Protein AF-A0A7S4AJE9-F1 (afdb_monomer)

Structure (mmCIF, N/CA/C/O backbone):
data_AF-A0A7S4AJE9-F1
#
_entry.id   AF-A0A7S4AJE9-F1
#
loop_
_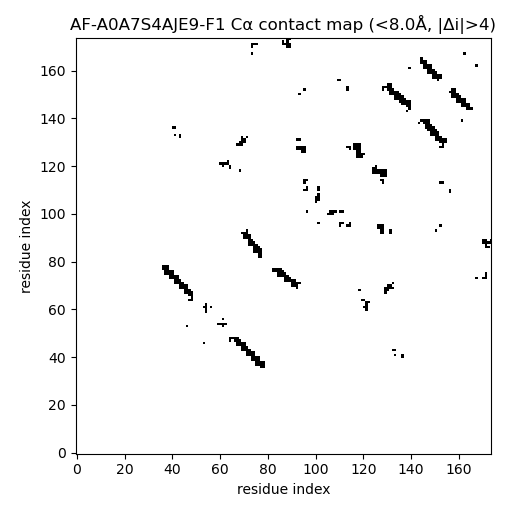atom_site.group_PDB
_atom_site.id
_atom_site.type_symbol
_atom_site.label_atom_id
_atom_site.label_alt_id
_atom_site.label_comp_id
_atom_site.label_asym_id
_atom_site.label_entity_id
_atom_site.label_seq_id
_atom_site.pdbx_PDB_ins_code
_atom_site.Cartn_x
_atom_site.Cartn_y
_atom_site.Cartn_z
_atom_site.occupancy
_atom_site.B_iso_or_equiv
_atom_site.auth_seq_id
_atom_site.auth_comp_id
_atom_site.auth_asym_id
_atom_site.auth_atom_id
_atom_site.pdbx_PDB_model_num
ATOM 1 N N . SER A 1 1 ? -21.274 57.764 17.531 1.00 41.97 1 SER A N 1
ATOM 2 C CA . SER A 1 1 ? -22.657 58.243 17.683 1.00 41.97 1 SER A CA 1
ATOM 3 C C . SER A 1 1 ? -23.575 57.072 17.919 1.00 41.97 1 SER A C 1
ATOM 5 O O . SER A 1 1 ? -23.557 56.132 17.139 1.00 41.97 1 SER A O 1
ATO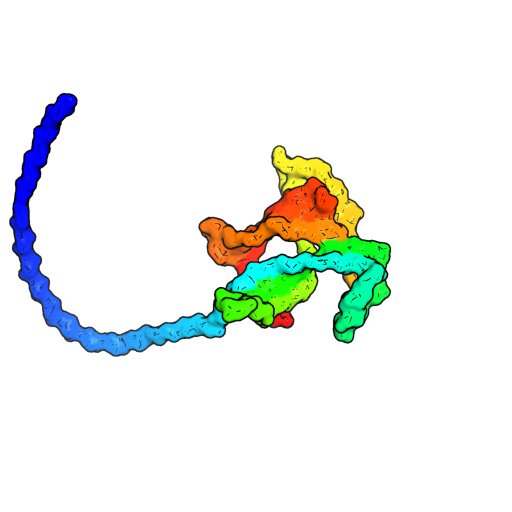M 7 N N . SER A 1 2 ? -24.277 57.129 19.044 1.00 34.41 2 SER A N 1
ATOM 8 C CA . SER A 1 2 ? -25.163 56.108 19.603 1.00 34.41 2 SER A CA 1
ATOM 9 C C . SER A 1 2 ? -26.598 56.179 19.061 1.00 34.41 2 SER A C 1
ATOM 11 O O . SER A 1 2 ? -26.962 57.182 18.445 1.00 34.41 2 SER A O 1
ATOM 13 N N . LYS A 1 3 ? -27.385 55.175 19.499 1.00 39.16 3 LYS A N 1
ATOM 14 C CA . LYS A 1 3 ? -28.859 54.983 19.544 1.00 39.16 3 LYS A CA 1
ATOM 15 C C . LYS A 1 3 ? -29.347 53.975 18.488 1.00 39.16 3 LYS A C 1
ATOM 17 O O . LYS A 1 3 ? -29.187 54.239 17.308 1.00 39.16 3 LYS A O 1
ATOM 22 N N . GLY A 1 4 ? -29.887 52.793 18.801 1.00 30.95 4 GLY A N 1
ATOM 23 C CA . GLY A 1 4 ? -30.499 52.277 20.034 1.00 30.95 4 GLY A CA 1
ATOM 24 C C . GLY A 1 4 ? -32.021 52.450 19.994 1.00 30.95 4 GLY A C 1
ATOM 25 O O . GLY A 1 4 ? -32.470 53.594 20.004 1.00 30.95 4 GLY A O 1
ATOM 26 N N . ASN A 1 5 ? -32.771 51.342 19.922 1.00 34.59 5 ASN A N 1
ATOM 27 C CA . ASN A 1 5 ? -33.951 51.094 20.759 1.00 34.59 5 ASN A CA 1
ATOM 28 C C . ASN A 1 5 ? -34.496 49.668 20.577 1.00 34.59 5 ASN A C 1
ATOM 30 O O . ASN A 1 5 ? -34.894 49.275 19.481 1.00 34.59 5 ASN A O 1
ATOM 34 N N . ASP A 1 6 ? -34.521 48.966 21.705 1.00 37.59 6 ASP A N 1
ATOM 35 C CA . ASP A 1 6 ? -35.286 47.764 22.010 1.00 37.59 6 ASP A CA 1
ATOM 36 C C . ASP A 1 6 ? -36.790 48.071 22.116 1.00 37.59 6 ASP A C 1
ATOM 38 O O . ASP A 1 6 ? -37.185 49.223 22.322 1.00 37.59 6 ASP A O 1
ATOM 42 N N . ASN A 1 7 ? -37.619 47.028 22.032 1.00 38.56 7 ASN A N 1
ATOM 43 C CA . ASN A 1 7 ? -38.776 46.878 22.915 1.00 38.56 7 ASN A CA 1
ATOM 44 C C . ASN A 1 7 ? -39.214 45.409 22.995 1.00 38.56 7 ASN A C 1
ATOM 46 O O . ASN A 1 7 ? -39.471 44.761 21.980 1.00 38.56 7 ASN A O 1
ATOM 50 N N . ASP A 1 8 ? -39.281 44.954 24.242 1.00 35.88 8 ASP A N 1
ATOM 51 C CA . ASP A 1 8 ? -39.669 43.642 24.750 1.00 35.88 8 ASP A CA 1
ATOM 52 C C . ASP A 1 8 ? -41.196 43.392 24.775 1.00 35.88 8 ASP A C 1
ATOM 54 O O . ASP A 1 8 ? -41.999 44.297 24.533 1.00 35.88 8 ASP A O 1
ATOM 58 N N . ASN A 1 9 ? -41.527 42.171 25.232 1.00 36.59 9 ASN A N 1
ATOM 59 C CA . ASN A 1 9 ? -42.760 41.693 25.888 1.00 36.59 9 ASN A CA 1
ATOM 60 C C . ASN A 1 9 ? -43.891 41.158 24.979 1.00 36.59 9 ASN A C 1
ATOM 62 O O . ASN A 1 9 ? -44.196 41.725 23.942 1.00 36.59 9 ASN A O 1
ATOM 66 N N . ASP A 1 10 ? -44.607 40.072 25.296 1.00 38.22 10 ASP A N 1
ATOM 67 C CA . ASP A 1 10 ? -44.727 39.300 26.536 1.00 38.22 10 ASP A CA 1
ATOM 68 C C . ASP A 1 10 ? -45.353 37.912 26.260 1.00 38.22 10 ASP A C 1
ATOM 70 O O . ASP A 1 10 ? -46.042 37.692 25.264 1.00 38.22 10 ASP A O 1
ATOM 74 N N . ASN A 1 11 ? -45.102 37.015 27.211 1.00 35.94 11 ASN A N 1
ATOM 75 C CA . ASN A 1 11 ? -45.721 35.725 27.529 1.00 35.94 11 ASN A CA 1
ATOM 76 C C . ASN A 1 11 ? -47.122 35.391 26.968 1.00 35.94 11 ASN A C 1
ATOM 78 O O . ASN A 1 11 ? -48.065 36.162 27.119 1.00 35.94 11 ASN A O 1
ATOM 82 N N . ASN A 1 12 ? -47.312 34.119 26.585 1.00 37.69 12 ASN A N 1
ATOM 83 C CA . ASN A 1 12 ? -48.466 33.355 27.069 1.00 37.69 12 ASN A CA 1
ATOM 84 C C . ASN A 1 12 ? -48.157 31.856 27.200 1.00 37.69 12 ASN A C 1
ATOM 86 O O . ASN A 1 12 ? -47.720 31.195 26.260 1.00 37.69 12 ASN A O 1
ATOM 90 N N . ASN A 1 13 ? -48.391 31.359 28.415 1.00 37.50 13 ASN A N 1
ATOM 91 C CA . ASN A 1 13 ? -48.517 29.948 28.747 1.00 37.50 13 ASN A CA 1
ATOM 92 C C . ASN A 1 13 ? -49.769 29.382 28.072 1.00 37.50 13 ASN A C 1
ATOM 94 O O . ASN A 1 13 ? -50.825 29.982 28.223 1.00 37.50 13 ASN A O 1
ATOM 98 N N . ASP A 1 14 ? -49.679 28.180 27.509 1.00 41.34 14 ASP A N 1
ATOM 99 C CA . ASP A 1 14 ? -50.762 27.210 27.654 1.00 41.34 14 ASP A CA 1
ATOM 100 C C . ASP A 1 14 ? -50.178 25.816 27.883 1.00 41.34 14 ASP A C 1
ATOM 102 O O . ASP A 1 14 ? -49.362 25.294 27.122 1.00 41.34 14 ASP A O 1
ATOM 106 N N . LYS A 1 15 ? -50.560 25.272 29.037 1.00 38.03 15 LYS A N 1
ATOM 107 C CA . LYS A 1 15 ? -50.348 23.894 29.449 1.00 38.03 15 LYS A CA 1
ATOM 108 C C . LYS A 1 15 ? -51.532 23.105 28.920 1.00 38.03 15 LYS A C 1
ATOM 110 O O . LYS A 1 15 ? -52.629 23.330 29.411 1.00 38.03 15 LYS A O 1
ATOM 115 N N . ASP A 1 16 ? -51.282 22.116 28.076 1.00 40.47 16 ASP A N 1
ATOM 116 C CA . ASP A 1 16 ? -52.173 20.967 27.975 1.00 40.47 16 ASP A CA 1
ATOM 117 C C . ASP A 1 16 ? -51.392 19.703 28.325 1.00 40.47 16 ASP A C 1
ATOM 119 O O . ASP A 1 16 ? -50.463 19.271 27.642 1.00 40.47 16 ASP A O 1
ATOM 123 N N . ASN A 1 17 ? -51.762 19.167 29.488 1.00 40.06 17 ASN A N 1
ATOM 124 C CA . ASN A 1 17 ? -51.477 17.810 29.912 1.00 40.06 17 ASN A CA 1
ATOM 125 C C . ASN A 1 17 ? -52.153 16.854 28.930 1.00 40.06 17 ASN A C 1
ATOM 127 O O . ASN A 1 17 ? -53.379 16.872 28.841 1.00 40.06 17 ASN A O 1
ATOM 131 N N . ASP A 1 18 ? -51.396 15.936 28.333 1.00 39.72 18 ASP A N 1
ATOM 132 C CA . ASP A 1 18 ? -51.984 14.663 27.933 1.00 39.72 18 ASP A CA 1
ATOM 133 C C . ASP A 1 18 ? -51.192 13.493 28.513 1.00 39.72 18 ASP A C 1
ATOM 135 O O . ASP A 1 18 ? -49.971 13.369 28.389 1.00 39.72 18 ASP A O 1
ATOM 139 N N . ASN A 1 19 ? -51.932 12.682 29.253 1.00 40.28 19 ASN A N 1
ATOM 140 C CA . ASN A 1 19 ? -51.467 11.661 30.167 1.00 40.28 19 ASN A CA 1
ATOM 141 C C . ASN A 1 19 ? -51.713 10.312 29.481 1.00 40.28 19 ASN A C 1
ATOM 143 O O . ASN A 1 19 ? -52.723 9.652 29.713 1.00 40.28 19 ASN A O 1
ATOM 147 N N . GLY A 1 20 ? -50.804 9.926 28.585 1.00 34.81 20 GLY A N 1
ATOM 148 C CA . GLY A 1 20 ? -50.889 8.703 27.786 1.00 34.81 20 GLY A CA 1
ATOM 149 C C . GLY A 1 20 ? -49.914 7.626 28.253 1.00 34.81 20 GLY A C 1
ATOM 150 O O . GLY A 1 20 ? -48.881 7.398 27.632 1.00 34.81 20 GLY A O 1
ATOM 151 N N . ASN A 1 21 ? -50.248 6.942 29.345 1.00 37.47 21 ASN A N 1
ATOM 152 C CA . ASN A 1 21 ? -49.586 5.716 29.786 1.00 37.47 21 ASN A CA 1
ATOM 153 C C . ASN A 1 21 ? -49.841 4.591 28.767 1.00 37.47 21 ASN A C 1
ATOM 155 O O . ASN A 1 21 ? -50.939 4.037 28.759 1.00 37.47 21 ASN A O 1
ATOM 159 N N . HIS A 1 22 ? -48.857 4.232 27.934 1.00 41.06 22 HIS A N 1
ATOM 160 C CA . HIS A 1 22 ? -48.837 2.955 27.210 1.00 41.06 22 HIS A CA 1
ATOM 161 C C . HIS A 1 22 ? -47.489 2.248 27.375 1.00 41.06 22 HIS A C 1
ATOM 163 O O . HIS A 1 22 ? -46.439 2.666 26.893 1.00 41.06 22 HIS A O 1
ATOM 169 N N . ASN A 1 23 ? -47.585 1.138 28.096 1.00 44.41 23 ASN A N 1
ATOM 170 C CA . ASN A 1 23 ? -46.566 0.158 28.400 1.00 44.41 23 ASN A CA 1
ATOM 171 C C . ASN A 1 23 ? -46.159 -0.568 27.102 1.00 44.41 23 ASN A C 1
ATOM 173 O O . ASN A 1 23 ? -46.892 -1.421 26.604 1.00 44.41 23 ASN A O 1
ATOM 177 N N . GLY A 1 24 ? -45.012 -0.199 26.534 1.00 35.47 24 GLY A N 1
ATOM 178 C CA . GLY A 1 24 ? -44.464 -0.779 25.310 1.00 35.47 24 GLY A CA 1
ATOM 179 C C . GLY A 1 24 ? -43.074 -1.339 25.565 1.00 35.47 24 GLY A C 1
ATOM 180 O O . GLY A 1 24 ? -42.074 -0.673 25.321 1.00 35.47 24 GLY A O 1
ATOM 181 N N . ASN A 1 25 ? -43.031 -2.570 26.068 1.00 44.62 25 ASN A N 1
ATOM 182 C CA . ASN A 1 25 ? -41.840 -3.403 26.198 1.00 44.62 25 ASN A CA 1
ATOM 183 C C . ASN A 1 25 ? -41.267 -3.709 24.799 1.00 44.62 25 ASN A C 1
ATOM 185 O O . ASN A 1 25 ? -41.543 -4.749 24.206 1.00 44.62 25 ASN A O 1
ATOM 189 N N . GLY A 1 26 ? -40.532 -2.754 24.234 1.00 35.44 26 GLY A N 1
ATOM 190 C CA . GLY A 1 26 ? -39.839 -2.861 22.958 1.00 35.44 26 GLY A CA 1
ATOM 191 C C . GLY A 1 26 ? -38.359 -3.073 23.211 1.00 35.44 26 GLY A C 1
ATOM 192 O O . GLY A 1 26 ? -37.602 -2.116 23.325 1.00 35.44 26 GLY A O 1
ATOM 193 N N . ASN A 1 27 ? -37.976 -4.339 23.329 1.00 44.19 27 ASN A N 1
ATOM 194 C CA . ASN A 1 27 ? -36.613 -4.839 23.438 1.00 44.19 27 ASN A CA 1
ATOM 195 C C . ASN A 1 27 ? -35.761 -4.335 22.253 1.00 44.19 27 ASN A C 1
ATOM 197 O O . ASN A 1 27 ? -35.615 -5.010 21.234 1.00 44.19 27 ASN A O 1
ATOM 201 N N . GLY A 1 28 ? -35.231 -3.117 22.375 1.00 39.62 28 GLY A N 1
ATOM 202 C CA . GLY A 1 28 ? -34.236 -2.538 21.485 1.00 39.62 28 GLY A CA 1
ATOM 203 C C . GLY A 1 28 ? -32.911 -3.233 21.731 1.00 39.62 28 GLY A C 1
ATOM 204 O O . GLY A 1 28 ? -32.019 -2.684 22.373 1.00 39.62 28 GLY A O 1
ATOM 2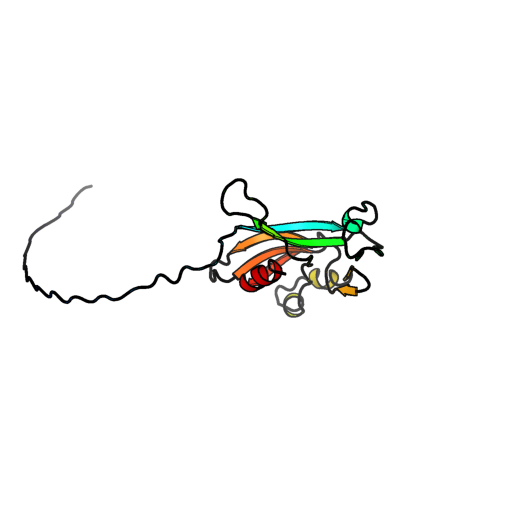05 N N . GLY A 1 29 ? -32.814 -4.482 21.274 1.00 37.62 29 GLY A N 1
ATOM 206 C CA . GLY A 1 29 ? -31.577 -5.234 21.262 1.00 37.62 29 GLY A CA 1
ATOM 207 C C . GLY A 1 29 ? -30.531 -4.415 20.526 1.00 37.62 29 GLY A C 1
ATOM 208 O O . GLY A 1 29 ? -30.527 -4.360 19.297 1.00 37.62 29 GLY A O 1
ATOM 209 N N . ASN A 1 30 ? -29.644 -3.779 21.290 1.00 45.59 30 ASN A N 1
ATOM 210 C CA . ASN A 1 30 ? -28.367 -3.301 20.804 1.00 45.59 30 ASN A CA 1
ATOM 211 C C . ASN A 1 30 ? -27.707 -4.507 20.133 1.00 45.59 30 ASN A C 1
ATOM 213 O O . ASN A 1 30 ? -27.160 -5.381 20.811 1.00 45.59 30 ASN A O 1
ATOM 217 N N . LYS A 1 31 ? -27.789 -4.590 18.800 1.00 46.84 31 LYS A N 1
ATOM 218 C CA . LYS A 1 31 ? -26.891 -5.432 18.017 1.00 46.84 31 LYS A CA 1
ATOM 219 C C . LYS A 1 31 ? -25.500 -4.924 18.360 1.00 46.84 31 LYS A C 1
ATOM 221 O O . LYS A 1 31 ? -25.054 -3.920 17.811 1.00 46.84 31 LYS A O 1
ATOM 226 N N . ARG A 1 32 ? -24.849 -5.573 19.330 1.00 47.41 32 ARG A N 1
ATOM 227 C CA . ARG A 1 32 ? -23.431 -5.383 19.612 1.00 47.41 32 ARG A CA 1
ATOM 228 C C . ARG A 1 32 ? -22.737 -5.488 18.262 1.00 47.41 32 ARG A C 1
ATOM 230 O O . ARG A 1 32 ? -22.767 -6.553 17.653 1.00 47.41 32 ARG A O 1
ATOM 237 N N . LYS A 1 33 ? -22.163 -4.385 17.774 1.00 51.56 33 LYS A N 1
ATOM 238 C CA . LYS A 1 33 ? -21.143 -4.463 16.733 1.00 51.56 33 LYS A CA 1
ATOM 239 C C . LYS A 1 33 ? -20.060 -5.354 17.332 1.00 51.56 33 LYS A C 1
ATOM 241 O O . LYS A 1 33 ? -19.377 -4.951 18.262 1.00 51.56 33 LYS A O 1
ATOM 246 N N . THR A 1 34 ? -19.978 -6.598 16.881 1.00 66.62 34 THR A N 1
ATOM 247 C CA . THR A 1 34 ? -19.019 -7.595 17.378 1.00 66.62 34 THR A CA 1
ATOM 248 C C . THR A 1 34 ? -17.603 -7.348 16.846 1.00 66.62 34 THR A C 1
ATOM 250 O O . THR A 1 34 ? -16.743 -8.209 16.988 1.00 66.62 34 THR A O 1
ATOM 253 N N . GLY A 1 35 ? -17.361 -6.200 16.206 1.00 74.56 35 GLY A N 1
ATOM 254 C CA . GLY A 1 35 ? -16.065 -5.816 15.663 1.00 74.56 35 GLY A CA 1
ATOM 255 C C . GLY A 1 35 ? -15.217 -5.082 16.696 1.00 74.56 35 GLY A C 1
ATOM 256 O O . GLY A 1 35 ? -15.724 -4.242 17.439 1.00 74.56 35 GLY A O 1
ATOM 257 N N . ARG A 1 36 ? -13.921 -5.399 16.719 1.00 85.19 36 ARG A N 1
ATOM 258 C CA . ARG A 1 36 ? -12.905 -4.619 17.429 1.00 85.19 36 ARG A CA 1
ATOM 259 C C . ARG A 1 36 ? -12.555 -3.401 16.578 1.00 85.19 36 ARG A C 1
ATOM 261 O O . ARG A 1 36 ? -12.254 -3.551 15.398 1.00 85.19 36 ARG A O 1
ATOM 268 N N . GLU A 1 37 ? -12.603 -2.218 17.174 1.00 92.56 37 GLU A N 1
ATOM 269 C CA . GLU A 1 37 ? -12.069 -1.006 16.555 1.00 92.56 37 GLU A CA 1
ATOM 270 C C . GLU A 1 37 ? -10.537 -1.036 16.615 1.00 92.56 37 GLU A C 1
ATOM 272 O O . GLU A 1 37 ? -9.962 -1.458 17.621 1.00 92.56 37 GLU A O 1
ATOM 277 N N . VAL A 1 38 ? -9.885 -0.638 15.525 1.00 94.88 38 VAL A N 1
ATOM 278 C CA . VAL A 1 38 ? -8.425 -0.665 15.373 1.00 94.88 38 VAL A CA 1
ATOM 279 C C . VAL A 1 38 ? -7.957 0.595 14.657 1.00 94.88 38 VAL A C 1
ATOM 281 O O . VAL A 1 38 ? -8.675 1.138 13.816 1.00 94.88 38 VAL A O 1
ATOM 284 N N . MET A 1 39 ? -6.736 1.036 14.951 1.00 95.81 39 MET A N 1
ATOM 285 C CA . MET A 1 39 ? -6.038 1.994 14.094 1.00 95.81 39 MET A CA 1
ATOM 286 C C . MET A 1 39 ? -5.335 1.233 12.980 1.00 95.81 39 MET A C 1
ATOM 288 O O . MET A 1 39 ? -4.793 0.157 13.221 1.00 95.81 39 MET A O 1
ATOM 292 N N . VAL A 1 40 ? -5.307 1.787 11.772 1.00 96.31 40 VAL A N 1
ATOM 293 C CA . VAL A 1 40 ? -4.641 1.147 10.633 1.00 96.31 40 VAL A CA 1
ATOM 294 C C . VAL A 1 40 ? -3.560 2.065 10.085 1.00 96.31 40 VAL A C 1
ATOM 296 O O . VAL A 1 40 ? -3.783 3.258 9.900 1.00 96.31 40 VAL A O 1
ATOM 299 N N . GLY A 1 41 ? -2.391 1.493 9.818 1.00 95.81 41 GLY A N 1
ATOM 300 C CA . GLY A 1 41 ? -1.276 2.151 9.150 1.00 95.81 41 GLY A CA 1
ATOM 301 C C . GLY A 1 41 ? -0.754 1.334 7.972 1.00 95.81 41 GLY A C 1
ATOM 302 O O . GLY A 1 41 ? -1.225 0.227 7.696 1.00 95.81 41 GLY A O 1
ATOM 303 N N . ILE A 1 42 ? 0.252 1.883 7.293 1.00 95.62 42 ILE A N 1
ATOM 304 C CA . ILE A 1 42 ? 0.993 1.216 6.219 1.00 95.62 42 ILE A CA 1
ATOM 305 C C . ILE A 1 42 ? 2.465 1.161 6.625 1.00 95.62 42 ILE A C 1
ATOM 307 O O . ILE A 1 42 ? 3.046 2.176 7.004 1.00 95.62 42 ILE A O 1
ATOM 311 N N . ILE A 1 43 ? 3.069 -0.024 6.540 1.00 92.75 43 ILE A N 1
ATOM 312 C CA . ILE A 1 43 ? 4.510 -0.222 6.733 1.00 92.75 43 ILE A CA 1
ATOM 313 C C . ILE A 1 43 ? 5.141 -0.518 5.377 1.00 92.75 43 ILE A C 1
ATOM 315 O O . ILE A 1 43 ? 4.647 -1.372 4.640 1.00 92.75 43 ILE A O 1
ATOM 319 N N . HIS A 1 44 ? 6.261 0.144 5.088 1.00 89.56 44 HIS A N 1
ATOM 320 C CA . HIS A 1 44 ? 7.086 -0.108 3.909 1.00 89.56 44 HIS A CA 1
ATOM 321 C C . HIS A 1 44 ? 8.351 -0.857 4.281 1.00 89.56 44 HIS A C 1
ATOM 323 O O . HIS A 1 44 ? 8.965 -0.588 5.313 1.00 89.56 44 HIS A O 1
ATOM 329 N N . GLN A 1 45 ? 8.771 -1.758 3.405 1.00 86.25 45 GLN A N 1
ATOM 330 C CA . GLN A 1 45 ? 9.971 -2.542 3.600 1.00 86.25 45 GLN A CA 1
ATOM 331 C C . GLN A 1 45 ? 10.752 -2.656 2.297 1.00 86.25 45 GLN A C 1
ATOM 333 O O . GLN A 1 45 ? 10.208 -3.006 1.250 1.00 86.25 45 GLN A O 1
ATOM 338 N N . LYS A 1 46 ? 12.060 -2.412 2.393 1.00 85.56 46 LYS A N 1
ATOM 339 C CA . LYS A 1 46 ? 13.014 -2.745 1.342 1.00 85.56 46 LYS A CA 1
ATOM 340 C C . LYS A 1 46 ? 13.377 -4.227 1.447 1.00 85.56 46 LYS A C 1
ATOM 342 O O . LYS A 1 46 ? 13.987 -4.637 2.439 1.00 85.56 46 LYS A O 1
ATOM 347 N N . LEU A 1 47 ? 13.022 -5.014 0.440 1.00 77.19 47 LEU A N 1
ATOM 348 C CA . LEU A 1 47 ? 13.584 -6.340 0.200 1.00 77.19 47 LEU A CA 1
ATOM 349 C C . LEU A 1 47 ? 14.894 -6.119 -0.559 1.00 77.19 47 LEU A C 1
ATOM 351 O O . LEU A 1 47 ? 14.902 -5.581 -1.660 1.00 77.19 47 LEU A O 1
ATOM 355 N N . SER A 1 48 ? 16.011 -6.425 0.078 1.00 73.75 48 SER A N 1
ATOM 356 C CA . SER A 1 48 ? 17.349 -6.277 -0.498 1.00 73.75 48 SER A CA 1
ATOM 357 C C . SER A 1 48 ? 17.788 -7.629 -1.076 1.00 73.75 48 SER A C 1
ATOM 359 O O . SER A 1 48 ? 17.060 -8.602 -0.976 1.00 73.75 48 SER A O 1
ATOM 361 N N . ALA A 1 49 ? 18.967 -7.734 -1.674 1.00 64.69 49 ALA A N 1
ATOM 362 C CA . ALA A 1 49 ? 19.645 -9.033 -1.822 1.00 64.69 49 ALA A CA 1
ATOM 363 C C . ALA A 1 49 ? 20.743 -9.224 -0.755 1.00 64.69 49 ALA A C 1
ATOM 365 O O . ALA A 1 49 ? 21.347 -10.285 -0.645 1.00 64.69 49 ALA A O 1
ATOM 366 N N . ARG A 1 50 ? 21.033 -8.171 0.021 1.00 66.44 50 ARG A N 1
ATOM 367 C CA . ARG A 1 50 ? 22.161 -8.100 0.965 1.00 66.44 50 ARG A CA 1
ATOM 368 C C . ARG A 1 50 ? 21.794 -8.445 2.417 1.00 66.44 50 ARG A C 1
ATOM 370 O O . ARG A 1 50 ? 22.696 -8.702 3.200 1.00 66.44 50 ARG A O 1
ATOM 377 N N . ASP A 1 51 ? 20.504 -8.460 2.758 1.00 66.38 51 ASP A N 1
ATOM 378 C CA . ASP A 1 51 ? 19.971 -8.586 4.128 1.00 66.38 51 ASP A CA 1
ATOM 379 C C . ASP A 1 51 ? 18.950 -9.724 4.287 1.00 66.38 51 ASP A C 1
ATOM 381 O O . ASP A 1 51 ? 17.755 -9.498 4.276 1.00 66.38 51 ASP A O 1
ATOM 385 N N . ASN A 1 52 ? 19.380 -10.953 4.530 1.00 59.25 52 ASN A N 1
ATOM 386 C CA . ASN A 1 52 ? 18.540 -12.161 4.455 1.00 59.25 52 ASN A CA 1
ATOM 387 C C . ASN A 1 52 ? 17.346 -12.306 5.442 1.00 59.25 52 ASN A C 1
ATOM 389 O O . ASN A 1 52 ? 16.873 -13.423 5.645 1.00 59.25 52 ASN A O 1
ATOM 393 N N . TYR A 1 53 ? 16.828 -11.248 6.076 1.00 62.91 53 TYR A N 1
ATOM 394 C CA . TYR A 1 53 ? 15.709 -11.342 7.028 1.00 62.91 53 TYR A CA 1
ATOM 395 C C . TYR A 1 53 ? 14.434 -11.935 6.398 1.00 62.91 53 TYR A C 1
ATOM 397 O O . TYR A 1 53 ? 13.633 -12.545 7.101 1.00 62.91 53 TYR A O 1
ATOM 405 N N . TRP A 1 54 ? 14.259 -11.824 5.079 1.00 58.38 54 TRP A N 1
ATOM 406 C CA . TRP A 1 54 ? 13.171 -12.476 4.342 1.00 58.38 54 TRP A CA 1
ATOM 407 C C . TRP A 1 54 ? 13.302 -14.004 4.241 1.00 58.38 54 TRP A C 1
ATOM 409 O O . TRP A 1 54 ? 12.299 -14.683 4.045 1.00 58.38 54 TRP A O 1
ATOM 419 N N . LEU A 1 55 ? 14.500 -14.575 4.421 1.00 56.41 55 LEU A N 1
ATOM 420 C CA . LEU A 1 55 ? 14.688 -16.034 4.471 1.00 56.41 55 LEU A CA 1
ATOM 421 C C . LEU A 1 55 ? 14.104 -16.663 5.747 1.00 56.41 55 LEU A C 1
ATOM 423 O O . LEU A 1 55 ? 13.975 -17.882 5.814 1.00 56.41 55 LEU A O 1
ATOM 427 N N . LEU A 1 56 ? 13.748 -15.854 6.752 1.00 60.53 56 LEU A N 1
ATOM 428 C CA . LEU A 1 56 ? 13.040 -16.316 7.952 1.00 60.53 56 LEU A CA 1
ATOM 429 C C . LEU A 1 56 ? 11.552 -16.587 7.694 1.00 60.53 56 LEU A C 1
ATOM 431 O O . LEU A 1 56 ? 10.851 -17.073 8.580 1.00 60.53 56 LEU A O 1
ATOM 435 N N . ASP A 1 57 ? 11.058 -16.279 6.496 1.00 59.69 57 ASP A N 1
ATOM 436 C CA . ASP A 1 57 ? 9.715 -16.657 6.103 1.00 59.69 57 ASP A CA 1
ATOM 437 C C . ASP A 1 57 ? 9.587 -18.179 5.988 1.00 59.69 57 ASP A C 1
ATOM 439 O O . ASP A 1 57 ? 10.278 -18.837 5.208 1.00 59.69 57 ASP A O 1
ATOM 443 N N . VAL A 1 58 ? 8.648 -18.734 6.754 1.00 53.28 58 VAL A N 1
ATOM 444 C CA . VAL A 1 58 ? 8.420 -20.182 6.888 1.00 53.28 58 VAL A CA 1
ATOM 445 C C . VAL A 1 58 ? 8.091 -20.844 5.544 1.00 53.28 58 VAL A C 1
ATOM 447 O O . VAL A 1 58 ? 8.368 -22.027 5.356 1.00 53.28 58 VAL A O 1
ATOM 450 N N . HIS A 1 59 ? 7.558 -20.089 4.581 1.00 56.03 59 HIS A N 1
ATOM 451 C CA . HIS A 1 59 ? 7.216 -20.602 3.258 1.00 56.03 59 HIS A CA 1
ATOM 452 C C . HIS A 1 59 ? 8.372 -20.535 2.250 1.00 56.03 59 HIS A C 1
ATOM 454 O O . HIS A 1 59 ? 8.154 -20.884 1.092 1.00 56.03 59 HIS A O 1
ATOM 460 N N . ARG A 1 60 ? 9.582 -20.098 2.651 1.00 52.91 60 ARG A N 1
ATOM 461 C CA . ARG A 1 60 ? 10.772 -19.995 1.778 1.00 52.91 60 ARG A CA 1
ATOM 462 C C . ARG A 1 60 ? 10.493 -19.300 0.442 1.00 52.91 60 ARG A C 1
ATOM 464 O O . ARG A 1 60 ? 11.089 -19.616 -0.580 1.00 52.91 60 ARG A O 1
ATOM 471 N N . ARG A 1 61 ? 9.587 -18.321 0.439 1.00 53.12 61 ARG A N 1
ATOM 472 C CA . ARG A 1 61 ? 9.118 -17.684 -0.801 1.00 53.12 61 ARG A CA 1
ATOM 473 C C . ARG A 1 61 ? 10.213 -16.878 -1.521 1.00 53.12 61 ARG A C 1
ATOM 475 O O . ARG A 1 61 ? 10.051 -16.559 -2.683 1.00 53.12 61 ARG A O 1
ATOM 482 N N . TYR A 1 62 ? 11.340 -16.586 -0.869 1.00 52.12 62 TYR A N 1
ATOM 483 C CA . TYR A 1 62 ? 12.256 -15.486 -1.195 1.00 52.12 62 TYR A CA 1
ATOM 484 C C . TYR A 1 62 ? 13.618 -15.923 -1.782 1.00 52.12 62 TYR A C 1
ATOM 486 O O . TYR A 1 62 ? 14.630 -15.278 -1.512 1.00 52.12 62 TYR A O 1
ATOM 494 N N . GLU A 1 63 ? 13.678 -17.027 -2.534 1.00 51.59 63 GLU A N 1
ATOM 495 C CA . GLU A 1 63 ? 14.953 -17.610 -3.002 1.00 51.59 63 GLU A CA 1
ATOM 496 C C . GLU A 1 63 ? 15.588 -16.897 -4.224 1.00 51.59 63 GLU A C 1
ATOM 498 O O . GLU A 1 63 ? 16.755 -17.154 -4.512 1.00 51.59 63 GLU A O 1
ATOM 503 N N . ASP A 1 64 ? 14.902 -15.952 -4.890 1.00 53.47 64 ASP A N 1
ATOM 504 C CA . ASP A 1 64 ? 15.441 -15.236 -6.066 1.00 53.47 64 ASP A CA 1
ATOM 505 C C . ASP A 1 64 ? 15.088 -13.729 -6.081 1.00 53.47 64 ASP A C 1
ATOM 507 O O . ASP A 1 64 ? 13.981 -13.331 -6.448 1.00 53.47 64 ASP A O 1
ATOM 511 N N . PHE A 1 65 ? 16.033 -12.873 -5.665 1.00 55.88 65 PHE A N 1
ATOM 512 C CA . PHE A 1 65 ? 15.943 -11.409 -5.778 1.00 55.88 65 PHE A CA 1
ATOM 513 C C . PHE A 1 65 ? 17.198 -10.844 -6.456 1.00 55.88 65 PHE A C 1
ATOM 515 O O . PHE A 1 65 ? 18.246 -10.689 -5.834 1.00 55.88 65 PHE A O 1
ATOM 522 N N . GLY A 1 66 ? 17.092 -10.479 -7.738 1.00 56.72 66 GLY A N 1
ATOM 523 C CA . GLY A 1 66 ? 18.203 -9.878 -8.490 1.00 56.72 66 GLY A CA 1
ATOM 524 C C . GLY A 1 66 ? 18.469 -8.391 -8.193 1.00 56.72 66 GLY A C 1
ATOM 525 O O . GLY A 1 66 ? 19.540 -7.885 -8.533 1.00 56.72 66 GLY A O 1
ATOM 526 N N . LYS A 1 67 ? 17.510 -7.663 -7.596 1.00 68.44 67 LYS A N 1
ATOM 527 C CA . LYS A 1 67 ? 17.597 -6.221 -7.278 1.00 68.44 67 LYS A CA 1
ATOM 528 C C . LYS A 1 67 ? 16.758 -5.866 -6.052 1.00 68.44 67 LYS A C 1
ATOM 530 O O . LYS A 1 67 ? 15.765 -6.531 -5.777 1.00 68.44 67 LYS A O 1
ATOM 535 N N . ASP A 1 68 ? 17.125 -4.769 -5.390 1.00 76.31 68 ASP A N 1
ATOM 536 C CA . ASP A 1 68 ? 16.351 -4.194 -4.291 1.00 76.31 68 ASP A CA 1
ATOM 537 C C . ASP A 1 68 ? 14.919 -3.858 -4.737 1.00 76.31 68 ASP A C 1
ATOM 539 O O . ASP A 1 68 ? 14.718 -3.203 -5.765 1.00 76.31 68 ASP A O 1
ATOM 543 N N . ARG A 1 69 ? 13.934 -4.285 -3.947 1.00 78.69 69 ARG A N 1
ATOM 544 C CA . ARG A 1 69 ? 12.501 -4.062 -4.159 1.00 78.69 69 ARG A CA 1
ATOM 545 C C . ARG A 1 69 ? 11.877 -3.398 -2.941 1.00 78.69 69 ARG A C 1
ATOM 547 O O . ARG A 1 69 ? 12.344 -3.592 -1.822 1.00 78.69 69 ARG A O 1
ATOM 554 N N . PHE A 1 70 ? 10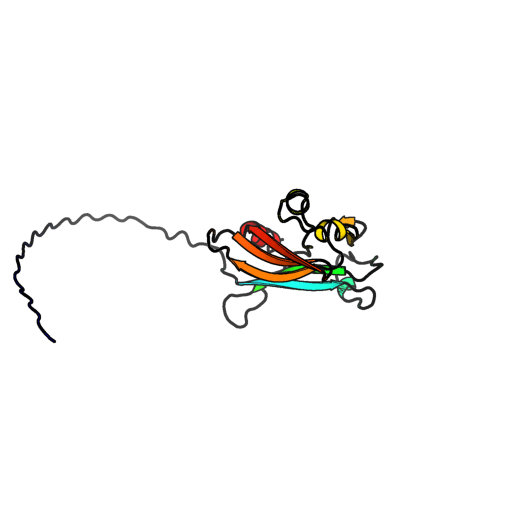.799 -2.654 -3.144 1.00 85.25 70 PHE A N 1
ATOM 555 C CA . PHE A 1 70 ? 10.015 -2.075 -2.057 1.00 85.25 70 PHE A CA 1
ATOM 556 C C . PHE A 1 70 ? 8.623 -2.688 -2.061 1.00 85.25 70 PHE A C 1
ATOM 558 O O . PHE A 1 70 ? 8.021 -2.844 -3.117 1.00 85.25 70 PHE A O 1
ATOM 565 N N . VAL A 1 71 ? 8.147 -3.059 -0.876 1.00 86.00 71 VAL A N 1
ATOM 566 C CA . VAL A 1 71 ? 6.810 -3.612 -0.654 1.00 86.00 71 VAL A CA 1
ATOM 567 C C . VAL A 1 71 ? 6.144 -2.903 0.518 1.00 86.00 71 VAL A C 1
ATOM 569 O O . VAL A 1 71 ? 6.812 -2.356 1.399 1.00 86.00 71 VAL A O 1
ATOM 572 N N . SER A 1 72 ? 4.818 -2.929 0.533 1.00 91.12 72 SER A N 1
ATOM 573 C CA . SER A 1 72 ? 3.971 -2.386 1.592 1.00 91.12 72 SER A CA 1
ATOM 574 C C . SER A 1 72 ? 3.149 -3.477 2.250 1.00 91.12 72 SER A C 1
ATOM 576 O O . SER A 1 72 ? 2.851 -4.496 1.635 1.00 91.12 72 SER A O 1
ATOM 578 N N . ARG A 1 73 ? 2.695 -3.232 3.473 1.00 91.69 73 ARG A N 1
ATOM 579 C CA . ARG A 1 73 ? 1.569 -3.962 4.058 1.00 91.69 73 ARG A CA 1
ATOM 580 C C . ARG A 1 73 ? 0.759 -3.070 4.978 1.00 91.69 73 ARG A C 1
ATOM 582 O O . ARG A 1 73 ? 1.289 -2.106 5.533 1.00 91.69 73 ARG A O 1
ATOM 589 N N . PHE A 1 74 ? -0.507 -3.418 5.155 1.00 95.69 74 PHE A N 1
ATOM 590 C CA . PHE A 1 74 ? -1.342 -2.836 6.186 1.00 95.69 74 PHE A CA 1
ATOM 591 C C . PHE A 1 74 ? -0.966 -3.440 7.532 1.00 95.69 74 PHE A C 1
ATOM 593 O O . PHE A 1 74 ? -0.647 -4.627 7.646 1.00 95.69 74 PHE A O 1
ATOM 600 N N . VAL A 1 75 ? -1.021 -2.603 8.556 1.00 96.38 75 VAL A N 1
ATOM 60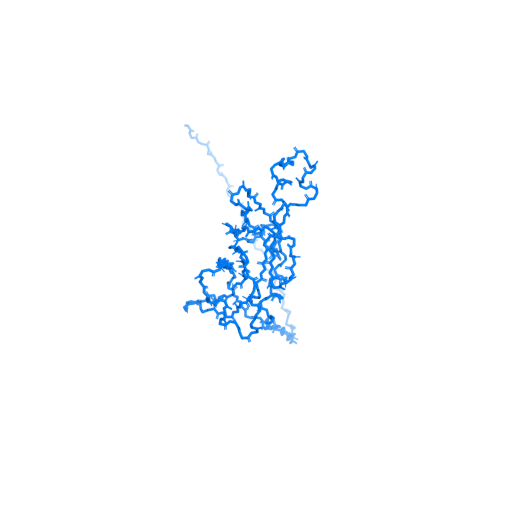1 C CA . VAL A 1 75 ? -0.825 -2.982 9.950 1.00 96.38 75 VAL A CA 1
ATOM 602 C C . VAL A 1 75 ? -1.987 -2.432 10.754 1.00 96.38 75 VAL A C 1
ATOM 604 O O . VAL A 1 75 ? -2.351 -1.268 10.599 1.00 96.38 75 VAL A O 1
ATOM 607 N N . ALA A 1 76 ? -2.579 -3.273 11.593 1.00 96.88 76 ALA A N 1
ATOM 608 C CA . ALA A 1 76 ? -3.600 -2.857 12.537 1.00 96.88 76 ALA A CA 1
ATOM 609 C C . ALA A 1 76 ? -3.012 -2.807 13.946 1.00 96.88 76 ALA A C 1
ATOM 611 O O . ALA A 1 76 ? -2.337 -3.747 14.370 1.00 96.88 76 ALA A O 1
ATOM 612 N N . TYR A 1 77 ? -3.323 -1.738 14.669 1.00 97.00 77 TYR A N 1
ATOM 613 C CA . TYR A 1 77 ? -2.943 -1.513 16.056 1.00 97.00 77 TYR A CA 1
ATOM 614 C C . TYR A 1 77 ? -4.186 -1.463 16.943 1.00 97.00 77 TYR A C 1
ATOM 616 O O . TYR A 1 77 ? -5.255 -1.026 16.501 1.00 97.00 77 TYR A O 1
ATOM 624 N N . ASP A 1 78 ? -4.045 -1.855 18.209 1.00 95.94 78 ASP A N 1
ATOM 625 C CA . ASP A 1 78 ? -5.037 -1.484 19.219 1.00 95.94 78 ASP A CA 1
ATOM 626 C C . ASP A 1 78 ? -5.191 0.043 19.270 1.00 95.94 78 ASP A C 1
ATOM 628 O O . ASP A 1 78 ? -4.226 0.775 19.058 1.00 95.94 78 ASP A O 1
ATOM 632 N N . VAL A 1 79 ? -6.406 0.531 19.526 1.00 96.50 79 VAL A N 1
ATOM 633 C CA . VAL A 1 79 ? -6.688 1.973 19.625 1.00 96.50 79 VAL A CA 1
ATOM 634 C C . VAL A 1 79 ? -6.211 2.589 20.944 1.00 96.50 79 VAL A C 1
ATOM 636 O O . VAL A 1 79 ? -6.128 3.810 21.054 1.00 96.50 79 VAL A O 1
ATOM 639 N N . HIS A 1 80 ? -5.878 1.769 21.940 1.00 95.38 80 HIS A N 1
ATOM 640 C CA . HIS A 1 80 ? -5.379 2.190 23.240 1.00 95.38 80 HIS A CA 1
ATOM 641 C C . HIS A 1 80 ? -3.904 1.796 23.423 1.00 95.38 80 HIS A C 1
ATOM 643 O O . HIS A 1 80 ? -3.460 0.756 22.926 1.00 95.38 80 HIS A O 1
ATOM 649 N N . PRO A 1 81 ? -3.126 2.589 24.185 1.00 94.69 81 PRO A N 1
ATOM 650 C CA . PRO A 1 81 ? -1.775 2.214 24.588 1.00 94.69 81 PRO A CA 1
ATOM 651 C C . PRO A 1 81 ? -1.740 0.816 25.238 1.00 94.69 81 PRO A C 1
ATOM 653 O O . PRO A 1 81 ? -2.616 0.514 26.052 1.00 94.69 81 PRO A O 1
ATOM 656 N N . PRO A 1 82 ? -0.735 -0.025 24.927 1.00 95.75 82 PRO A N 1
ATOM 657 C CA . PRO A 1 82 ? 0.521 0.301 24.241 1.00 95.75 82 PRO A CA 1
ATOM 658 C C . PRO A 1 82 ? 0.463 0.270 22.699 1.00 95.75 82 PRO A C 1
ATOM 660 O O . PRO A 1 82 ? 1.517 0.321 22.070 1.00 95.75 82 PRO A O 1
ATOM 663 N N . PHE A 1 83 ? -0.734 0.245 22.095 1.00 95.25 83 PHE A N 1
ATOM 664 C CA . PHE A 1 83 ? -0.955 0.171 20.644 1.00 95.25 83 PHE A CA 1
ATOM 665 C C . PHE A 1 83 ? -0.368 -1.103 20.028 1.00 95.25 83 PHE A C 1
ATOM 667 O O . PHE A 1 83 ? 0.335 -1.062 19.019 1.00 95.25 83 PHE A O 1
ATOM 674 N N . ASP A 1 84 ? -0.639 -2.247 20.659 1.00 95.62 84 ASP A N 1
ATOM 675 C CA . ASP A 1 84 ? -0.148 -3.541 20.186 1.00 95.62 84 ASP A CA 1
ATOM 676 C C . ASP A 1 84 ? -0.558 -3.793 18.732 1.00 95.62 84 ASP A C 1
ATOM 678 O O . ASP A 1 84 ? -1.684 -3.487 18.335 1.00 95.62 84 ASP A O 1
ATOM 682 N N . ILE A 1 85 ? 0.338 -4.393 17.943 1.00 95.19 85 ILE A N 1
ATOM 683 C CA . ILE A 1 85 ? -0.004 -4.872 16.601 1.00 95.19 85 ILE A CA 1
ATOM 684 C C . ILE A 1 85 ? -0.967 -6.049 16.752 1.00 95.19 85 ILE A C 1
ATOM 686 O O . ILE A 1 85 ? -0.623 -7.073 17.341 1.00 95.19 85 ILE A O 1
ATOM 690 N N . VAL A 1 86 ? -2.167 -5.911 16.194 1.00 95.25 86 VAL A N 1
ATOM 691 C CA . VAL A 1 86 ? -3.232 -6.920 16.281 1.00 95.25 86 VAL A CA 1
ATOM 692 C C . VAL A 1 86 ? -3.438 -7.681 14.977 1.00 95.25 86 VAL A C 1
ATOM 694 O O . VAL A 1 86 ? -4.006 -8.769 15.008 1.00 95.25 86 VAL A O 1
ATOM 697 N N . ALA A 1 87 ? -2.976 -7.134 13.848 1.00 93.81 87 ALA A N 1
ATOM 698 C CA . ALA A 1 87 ? -2.976 -7.816 12.557 1.00 93.81 87 ALA A CA 1
ATOM 699 C C . ALA A 1 87 ? -1.957 -7.204 11.583 1.00 93.81 87 ALA A C 1
ATOM 701 O O . ALA A 1 87 ? -1.626 -6.018 11.662 1.00 93.81 87 ALA A O 1
ATOM 702 N N . LEU A 1 88 ? -1.490 -8.019 10.636 1.00 91.75 88 LEU A N 1
ATOM 703 C CA . LEU A 1 88 ? -0.644 -7.615 9.515 1.00 91.75 88 LEU A CA 1
ATOM 704 C C . LEU A 1 88 ? -1.217 -8.228 8.244 1.00 91.75 88 LEU A C 1
ATOM 706 O O . LEU A 1 88 ? -1.497 -9.422 8.226 1.00 91.75 88 LEU A O 1
ATOM 710 N N . SER A 1 89 ? -1.336 -7.441 7.178 1.00 89.81 89 SER A N 1
ATOM 711 C CA . SER A 1 89 ? -1.660 -8.018 5.878 1.00 89.81 89 SER A CA 1
ATOM 712 C C . SER A 1 89 ? -0.458 -8.749 5.277 1.00 89.81 89 SER A C 1
ATOM 714 O O . SER A 1 89 ? 0.696 -8.561 5.688 1.00 89.81 89 SER A O 1
ATOM 716 N N . GLY A 1 90 ? -0.723 -9.512 4.214 1.00 83.38 90 GLY A N 1
ATOM 717 C CA . GLY A 1 90 ? 0.302 -9.870 3.239 1.00 83.38 90 GLY A CA 1
ATOM 718 C C . GLY A 1 90 ? 0.958 -8.636 2.607 1.00 83.38 90 GLY A C 1
ATOM 719 O O . GLY A 1 90 ? 0.470 -7.505 2.726 1.00 83.38 90 GLY A O 1
ATOM 720 N N . TRP A 1 91 ? 2.084 -8.864 1.934 1.00 84.31 91 TRP A N 1
ATOM 721 C CA . TRP A 1 91 ? 2.769 -7.829 1.168 1.00 84.31 91 TRP A CA 1
ATOM 722 C C . TRP A 1 91 ? 1.988 -7.473 -0.094 1.00 84.31 91 TRP A C 1
ATOM 724 O O . TRP A 1 91 ? 1.534 -8.353 -0.820 1.00 84.31 91 TRP A O 1
ATOM 734 N N . PHE A 1 92 ? 1.888 -6.181 -0.373 1.00 85.56 92 PHE A N 1
ATOM 735 C CA . PHE A 1 92 ? 1.354 -5.631 -1.607 1.00 85.56 92 PHE A CA 1
ATOM 736 C C . PHE A 1 92 ? 2.282 -4.547 -2.147 1.00 85.56 92 PHE A C 1
ATOM 738 O O . PHE A 1 92 ? 3.150 -4.020 -1.446 1.00 85.56 92 PHE A O 1
ATOM 745 N N . CYS A 1 93 ? 2.060 -4.186 -3.401 1.00 85.25 93 CYS A N 1
ATOM 746 C CA . CYS A 1 93 ? 2.708 -3.060 -4.040 1.00 85.25 93 CYS A CA 1
ATOM 747 C C . CYS A 1 93 ? 1.675 -1.995 -4.423 1.00 85.25 93 CYS A C 1
ATOM 749 O O . CYS A 1 93 ? 0.487 -2.292 -4.551 1.00 85.25 93 CYS A O 1
ATOM 751 N N . LEU A 1 94 ? 2.116 -0.754 -4.610 1.00 85.25 94 LEU A N 1
ATOM 752 C CA . LEU A 1 94 ? 1.264 0.313 -5.139 1.00 85.25 94 LEU A CA 1
ATOM 753 C C . LEU A 1 94 ? 1.530 0.450 -6.640 1.00 85.25 94 LEU A C 1
ATOM 755 O O . LEU A 1 94 ? 2.683 0.614 -7.022 1.00 85.25 94 LEU A O 1
ATOM 759 N N . GLY A 1 95 ? 0.494 0.316 -7.471 1.00 80.31 95 GLY A N 1
ATOM 760 C CA . GLY A 1 95 ? 0.615 0.164 -8.928 1.00 80.31 95 GLY A CA 1
ATOM 761 C C . GLY A 1 95 ? 1.027 1.422 -9.707 1.00 80.31 95 GLY A C 1
ATOM 762 O O . GLY A 1 95 ? 1.287 2.491 -9.151 1.00 80.31 95 GLY A O 1
ATOM 763 N N . PHE A 1 96 ? 1.080 1.286 -11.033 1.00 79.94 96 PHE A N 1
ATOM 764 C CA . PHE A 1 96 ? 1.364 2.379 -11.968 1.00 79.94 96 PHE A CA 1
ATOM 765 C C . PHE A 1 96 ? 0.143 3.228 -12.318 1.00 79.94 96 PHE A C 1
ATOM 767 O O . PHE A 1 96 ? -0.979 2.924 -11.906 1.00 79.94 96 PHE A O 1
ATOM 774 N N . ALA A 1 97 ? 0.388 4.347 -13.013 1.00 69.88 97 ALA A N 1
ATOM 775 C CA . ALA A 1 97 ? -0.672 5.203 -13.539 1.00 69.88 97 ALA A CA 1
ATOM 776 C C . ALA A 1 97 ? -1.460 4.458 -14.609 1.00 69.88 97 ALA A C 1
ATOM 778 O O . ALA A 1 97 ? -0.866 3.716 -15.393 1.00 69.88 97 ALA A O 1
ATOM 779 N N . ASP A 1 98 ? -2.776 4.642 -14.614 1.00 68.62 98 ASP A N 1
ATOM 780 C CA . ASP A 1 98 ? -3.611 4.081 -15.665 1.00 68.62 98 ASP A CA 1
ATOM 781 C C . ASP A 1 98 ? -3.518 4.922 -16.954 1.00 68.62 98 ASP A C 1
ATOM 783 O O . ASP A 1 98 ? -2.905 5.999 -17.009 1.00 68.62 98 ASP A O 1
ATOM 787 N N . GLU A 1 99 ? -4.078 4.393 -18.042 1.00 63.75 99 GLU A N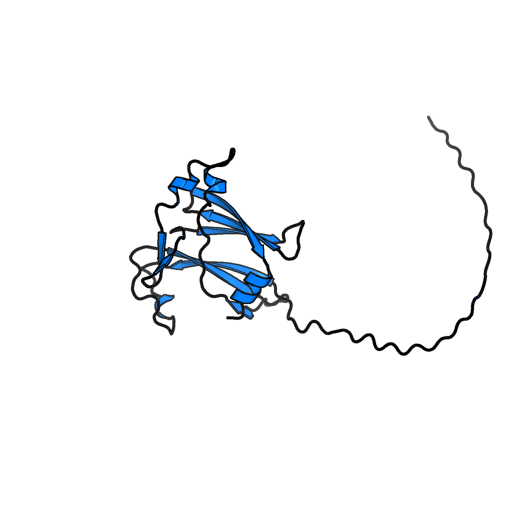 1
ATOM 788 C CA . GLU A 1 99 ? -4.074 5.078 -19.340 1.00 63.75 99 GLU A CA 1
ATOM 789 C C . GLU A 1 99 ? -4.872 6.390 -19.288 1.00 63.75 99 GLU A C 1
ATOM 791 O O . GLU A 1 99 ? -4.474 7.381 -19.898 1.00 63.75 99 GLU A O 1
ATOM 796 N N . ALA A 1 100 ? -5.942 6.454 -18.489 1.00 63.91 100 ALA A N 1
ATOM 797 C CA . ALA A 1 100 ? -6.764 7.656 -18.354 1.00 63.91 100 ALA A CA 1
ATOM 798 C C . ALA A 1 100 ? -6.003 8.810 -17.675 1.00 63.91 100 ALA A C 1
ATOM 800 O O . ALA A 1 100 ? -6.173 9.978 -18.037 1.00 63.91 100 ALA A O 1
ATOM 801 N N . GLU A 1 101 ? -5.125 8.495 -16.726 1.00 61.91 101 GLU A N 1
ATOM 802 C CA . GLU A 1 101 ? -4.200 9.439 -16.103 1.00 61.91 101 GLU A CA 1
ATOM 803 C C . GLU A 1 101 ? -3.032 9.817 -17.013 1.00 61.91 101 GLU A C 1
ATOM 805 O O . GLU A 1 101 ? -2.461 10.896 -16.853 1.00 61.91 101 GLU A O 1
ATOM 810 N N . SER A 1 102 ? -2.669 8.955 -17.961 1.00 59.41 102 SER A N 1
ATOM 811 C CA . SER A 1 102 ? -1.577 9.195 -18.910 1.00 59.41 102 SER A CA 1
ATOM 812 C C . SER A 1 102 ? -2.019 10.071 -20.092 1.00 59.41 102 SER A C 1
ATOM 814 O O . SER A 1 102 ? -1.244 10.916 -20.543 1.00 59.41 102 SER A O 1
ATOM 816 N N . ASP A 1 103 ? -3.279 9.940 -20.522 1.00 56.53 103 ASP A N 1
ATOM 817 C CA . ASP A 1 103 ? -3.832 10.568 -21.733 1.00 56.53 103 ASP A CA 1
ATOM 818 C C . ASP A 1 103 ? -4.717 11.806 -21.461 1.00 56.53 103 ASP A C 1
ATOM 820 O O . ASP A 1 103 ? -5.194 12.474 -22.385 1.00 56.53 103 ASP A O 1
ATOM 824 N N . GLY A 1 104 ? -4.955 12.152 -20.191 1.00 57.38 104 GLY A N 1
ATOM 825 C CA . GLY A 1 104 ? -5.758 13.317 -19.804 1.00 57.38 104 GLY A CA 1
ATOM 826 C C . GLY A 1 104 ? -5.088 14.676 -20.084 1.00 57.38 104 GLY A C 1
ATOM 827 O O . GLY A 1 104 ? -3.875 14.787 -20.233 1.00 57.38 104 GLY A O 1
ATOM 828 N N . ARG A 1 105 ? -5.862 15.780 -20.050 1.00 53.28 105 ARG A N 1
ATOM 829 C CA . ARG A 1 105 ? -5.331 17.171 -20.146 1.00 53.28 105 ARG A CA 1
ATOM 830 C C . ARG A 1 105 ? -4.345 17.549 -19.027 1.00 53.28 105 ARG A C 1
ATOM 832 O O . ARG A 1 105 ? -3.664 18.564 -19.138 1.00 53.28 105 ARG A O 1
ATOM 839 N N . PHE A 1 106 ? -4.296 16.747 -17.967 1.00 53.69 106 PHE A N 1
ATOM 840 C CA . PHE A 1 106 ? -3.360 16.846 -16.844 1.00 53.69 106 PHE A CA 1
ATOM 841 C C . PHE A 1 106 ? -2.372 15.669 -16.811 1.00 53.69 106 PHE A C 1
ATOM 843 O O . PHE A 1 106 ? -1.681 15.476 -15.812 1.00 53.69 106 PHE A O 1
ATOM 850 N N . GLY A 1 107 ? -2.324 14.877 -17.887 1.00 55.06 107 GLY A N 1
ATOM 851 C CA . GLY A 1 107 ? -1.497 13.691 -17.988 1.00 55.06 107 GLY A CA 1
ATOM 852 C C . GLY A 1 107 ? -0.021 14.042 -17.923 1.00 55.06 107 GLY A C 1
ATOM 853 O O . GLY A 1 107 ? 0.493 14.878 -18.671 1.00 55.06 107 GLY A O 1
ATOM 854 N N . SER A 1 108 ? 0.671 13.427 -16.970 1.00 58.94 108 SER A N 1
ATOM 855 C CA . SER A 1 108 ? 2.103 13.618 -16.797 1.00 58.94 108 SER A CA 1
ATOM 856 C C . SER A 1 108 ? 2.849 12.756 -17.810 1.00 58.94 108 SER A C 1
ATOM 858 O O . SER A 1 108 ? 2.849 11.530 -17.714 1.00 58.94 108 SER A O 1
ATOM 860 N N . THR A 1 109 ? 3.585 13.385 -18.730 1.00 55.53 109 THR A N 1
ATOM 861 C CA . THR A 1 109 ? 4.490 12.682 -19.667 1.00 55.53 109 THR A CA 1
ATOM 862 C C . THR A 1 109 ? 5.589 11.872 -18.960 1.00 55.53 109 THR A C 1
ATOM 864 O O . THR A 1 109 ? 6.258 11.047 -19.585 1.00 55.53 109 THR A O 1
ATOM 867 N N . LEU A 1 110 ? 5.787 12.091 -17.654 1.00 57.84 110 LEU A N 1
ATOM 868 C CA . LEU A 1 110 ? 6.705 11.324 -16.815 1.00 57.84 110 LEU A CA 1
ATOM 869 C C . LEU A 1 110 ? 6.062 10.050 -16.245 1.00 57.84 110 LEU A C 1
ATOM 871 O O . LEU A 1 110 ? 6.787 9.093 -15.981 1.00 57.84 110 LEU A O 1
ATOM 875 N N . ALA A 1 111 ? 4.733 9.999 -16.091 1.00 59.00 111 ALA A N 1
ATOM 876 C CA . ALA A 1 111 ? 4.034 8.835 -15.541 1.00 59.00 111 ALA A CA 1
ATOM 877 C C . ALA A 1 111 ? 4.174 7.608 -16.457 1.00 59.00 111 ALA A C 1
ATOM 879 O O . ALA A 1 111 ? 4.579 6.542 -15.994 1.00 59.00 111 ALA A O 1
ATOM 880 N N . GLY A 1 112 ? 3.987 7.784 -17.771 1.00 57.59 112 GLY A N 1
ATOM 881 C CA . GLY A 1 112 ? 4.157 6.714 -18.763 1.00 57.59 112 GLY A CA 1
ATOM 882 C C . GLY A 1 112 ? 5.603 6.221 -18.935 1.00 57.59 112 GLY A C 1
ATOM 883 O O . GLY A 1 112 ? 5.825 5.106 -19.393 1.00 57.59 112 GLY A O 1
ATOM 884 N N . LYS A 1 113 ? 6.613 7.005 -18.527 1.00 59.50 113 LYS A N 1
ATOM 885 C CA . LYS A 1 113 ? 8.016 6.543 -18.487 1.00 59.50 113 LYS A CA 1
ATOM 886 C C . LYS A 1 113 ? 8.317 5.682 -17.260 1.00 59.50 113 LYS A C 1
ATOM 888 O O . LYS A 1 113 ? 9.330 4.988 -17.237 1.00 59.50 113 LYS A O 1
ATOM 893 N N . ASN A 1 114 ? 7.451 5.727 -16.251 1.00 60.56 114 ASN A N 1
ATOM 894 C CA . ASN A 1 114 ? 7.670 5.081 -14.966 1.00 60.56 114 ASN A CA 1
ATOM 895 C C . ASN A 1 114 ? 7.261 3.593 -14.958 1.00 60.56 114 ASN A C 1
ATOM 897 O O . ASN A 1 114 ? 7.685 2.851 -14.081 1.00 60.56 114 ASN A O 1
ATOM 901 N N . THR A 1 115 ? 6.505 3.141 -15.965 1.00 63.75 115 THR A N 1
ATOM 902 C CA . THR A 1 115 ? 5.992 1.763 -16.131 1.00 63.75 115 THR A CA 1
ATOM 903 C C . THR A 1 115 ? 7.009 0.771 -16.698 1.00 63.75 115 THR A C 1
ATOM 905 O O . THR A 1 115 ? 6.750 -0.427 -16.765 1.00 63.75 115 THR A O 1
ATOM 908 N N . GLN A 1 116 ? 8.188 1.247 -17.112 1.00 61.34 116 GLN A N 1
ATOM 909 C CA . GLN A 1 116 ? 9.197 0.433 -17.804 1.00 61.34 116 GLN A CA 1
ATOM 910 C C . GLN A 1 116 ? 9.862 -0.621 -16.909 1.00 61.34 116 GLN A C 1
ATOM 912 O O . GLN A 1 116 ? 10.580 -1.492 -17.400 1.00 61.34 116 GLN A O 1
ATOM 917 N N . PHE A 1 117 ? 9.647 -0.540 -15.598 1.00 63.78 117 PHE A N 1
ATOM 918 C CA . PHE A 1 117 ? 10.352 -1.341 -14.615 1.00 63.78 117 PHE A CA 1
ATOM 919 C C . PHE A 1 117 ? 9.381 -2.004 -13.650 1.00 63.78 117 PHE A C 1
ATOM 921 O O . PHE A 1 117 ? 8.906 -1.364 -12.714 1.00 63.78 117 PHE A O 1
ATOM 928 N N . ARG A 1 118 ? 9.133 -3.294 -13.877 1.00 69.44 118 ARG A N 1
ATOM 929 C CA . ARG A 1 118 ? 8.206 -4.106 -13.090 1.00 69.44 118 ARG A CA 1
ATOM 930 C C . ARG A 1 118 ? 8.854 -4.748 -11.866 1.00 69.44 118 ARG A C 1
ATOM 932 O O . ARG A 1 118 ? 10.080 -4.895 -11.777 1.00 69.44 118 ARG A O 1
ATOM 939 N N . LEU A 1 119 ? 7.999 -5.106 -10.916 1.00 68.88 119 LEU A N 1
ATOM 940 C CA . LEU A 1 119 ? 8.355 -5.752 -9.668 1.00 68.88 119 LEU A CA 1
ATOM 941 C C . LEU A 1 119 ? 8.247 -7.263 -9.831 1.00 68.88 119 LEU A C 1
ATOM 943 O O . LEU A 1 119 ? 7.159 -7.830 -9.814 1.00 68.88 119 LEU A O 1
ATOM 947 N N . ASP A 1 120 ? 9.399 -7.907 -9.955 1.00 65.12 120 ASP A N 1
ATOM 948 C CA . ASP A 1 120 ? 9.485 -9.361 -9.875 1.00 65.12 120 ASP A CA 1
ATOM 949 C C . ASP A 1 120 ? 9.564 -9.766 -8.404 1.00 65.12 120 ASP A C 1
ATOM 951 O O . ASP A 1 120 ? 10.481 -9.345 -7.685 1.00 65.12 120 ASP A O 1
ATOM 955 N N . ILE A 1 121 ? 8.584 -10.550 -7.968 1.00 60.75 121 ILE A N 1
ATOM 956 C CA . ILE A 1 121 ? 8.495 -11.137 -6.636 1.00 60.75 121 ILE A CA 1
ATOM 957 C C . ILE A 1 121 ? 8.157 -12.616 -6.836 1.00 60.75 121 ILE A C 1
ATOM 959 O O . ILE A 1 121 ? 7.114 -12.945 -7.380 1.00 60.75 121 ILE A O 1
ATOM 963 N N . PHE A 1 122 ? 9.010 -13.517 -6.349 1.00 63.38 122 PHE A N 1
ATOM 964 C CA . PHE A 1 122 ? 8.700 -14.955 -6.253 1.00 63.38 122 PHE A CA 1
ATOM 965 C C . PHE A 1 122 ? 8.343 -15.620 -7.593 1.00 63.38 122 PHE A C 1
ATOM 967 O O . PHE A 1 122 ? 7.256 -16.164 -7.746 1.00 63.38 122 PHE A O 1
ATOM 974 N N . SER A 1 123 ? 9.246 -15.582 -8.579 1.00 62.72 123 SER A N 1
ATOM 975 C CA . SER A 1 123 ? 9.035 -16.071 -9.964 1.00 62.72 123 SER A CA 1
ATOM 976 C C . SER A 1 123 ? 7.865 -15.443 -10.738 1.00 62.72 123 SER A C 1
ATOM 978 O O . SER A 1 123 ? 7.760 -15.654 -11.945 1.00 62.72 123 SER A O 1
ATOM 980 N N . ASP A 1 124 ? 7.054 -14.619 -10.076 1.00 65.31 124 ASP A N 1
ATOM 981 C CA . ASP A 1 124 ? 5.964 -13.863 -10.658 1.00 65.31 124 ASP A CA 1
ATOM 982 C C . ASP A 1 124 ? 6.412 -12.424 -10.927 1.00 65.31 124 ASP A C 1
ATOM 984 O O . ASP A 1 124 ? 7.075 -11.768 -10.115 1.00 65.31 124 ASP A O 1
ATOM 988 N N . THR A 1 125 ? 6.008 -11.907 -12.082 1.00 72.44 125 THR A N 1
ATOM 989 C CA . THR A 1 125 ? 6.165 -10.494 -12.420 1.00 72.44 125 THR A CA 1
ATOM 990 C C . THR A 1 125 ? 4.849 -9.790 -12.142 1.00 72.44 125 THR A C 1
ATOM 992 O O . THR A 1 125 ? 3.842 -10.042 -12.804 1.00 72.44 125 THR A O 1
ATOM 995 N N . TYR A 1 126 ? 4.868 -8.870 -11.187 1.00 74.81 126 TYR A N 1
ATOM 996 C CA . TYR A 1 126 ? 3.736 -8.012 -10.882 1.00 74.81 126 TYR A CA 1
ATOM 997 C C . TYR A 1 126 ? 3.872 -6.688 -11.628 1.00 74.81 126 TYR A C 1
ATOM 999 O O . TYR A 1 126 ? 4.973 -6.160 -11.816 1.00 74.81 126 TYR A O 1
ATOM 1007 N N . ASP A 1 127 ? 2.739 -6.110 -12.020 1.00 76.88 127 ASP A N 1
ATOM 1008 C CA . ASP A 1 127 ? 2.695 -4.780 -12.628 1.00 76.88 127 ASP A CA 1
ATOM 1009 C C . ASP A 1 127 ? 2.836 -3.679 -11.563 1.00 76.88 127 ASP A C 1
ATOM 1011 O O . ASP A 1 127 ? 1.953 -2.847 -11.359 1.00 76.88 127 ASP A O 1
ATOM 1015 N N . CYS A 1 128 ? 3.957 -3.711 -10.838 1.00 78.06 128 CYS A N 1
ATOM 1016 C CA . CYS A 1 128 ? 4.290 -2.727 -9.820 1.00 78.06 128 CYS A CA 1
ATOM 1017 C C . CYS A 1 128 ? 5.603 -2.003 -10.119 1.00 78.06 128 CYS A C 1
ATOM 1019 O O . CYS A 1 128 ? 6.517 -2.594 -10.696 1.00 78.06 128 CYS A O 1
ATOM 1021 N N . PRO A 1 129 ? 5.757 -0.767 -9.628 1.00 78.88 129 PRO A N 1
ATOM 1022 C CA . PRO A 1 129 ? 7.035 -0.078 -9.591 1.00 78.88 129 PRO A CA 1
ATOM 10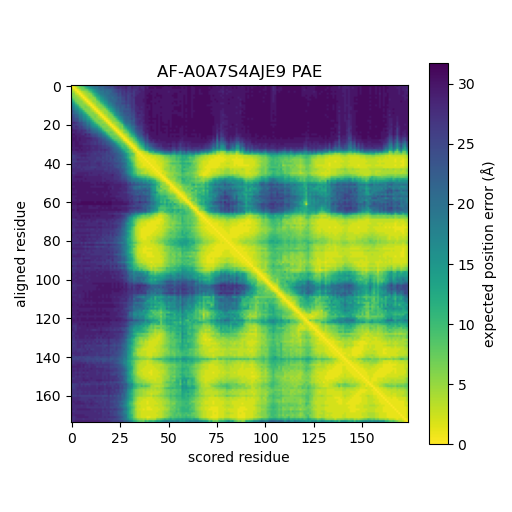23 C C . PRO A 1 129 ? 8.079 -0.832 -8.767 1.00 78.88 129 PRO A C 1
ATOM 1025 O O . PRO A 1 129 ? 7.760 -1.442 -7.747 1.00 78.88 129 PRO A O 1
ATOM 1028 N N . ILE A 1 130 ? 9.352 -0.701 -9.152 1.00 78.00 130 ILE A N 1
ATOM 1029 C CA . ILE A 1 130 ? 10.484 -1.202 -8.352 1.00 78.00 130 ILE A CA 1
ATOM 1030 C C . ILE A 1 130 ? 10.520 -0.539 -6.969 1.00 78.00 130 ILE A C 1
ATOM 1032 O O . ILE A 1 130 ? 10.797 -1.208 -5.970 1.00 78.00 130 ILE A O 1
ATOM 1036 N N . ILE A 1 131 ? 10.267 0.771 -6.917 1.00 80.44 131 ILE A N 1
ATOM 1037 C CA . ILE A 1 131 ? 10.214 1.555 -5.685 1.00 80.44 131 ILE A CA 1
ATOM 1038 C C . ILE A 1 131 ? 8.840 2.211 -5.599 1.00 80.44 131 ILE A C 1
ATOM 1040 O O . ILE A 1 131 ? 8.440 2.966 -6.486 1.00 80.44 131 ILE A O 1
ATOM 1044 N N . HIS A 1 132 ? 8.146 1.985 -4.491 1.00 86.62 132 HIS A N 1
ATOM 1045 C CA . HIS A 1 132 ? 7.012 2.803 -4.092 1.00 86.62 132 HIS A CA 1
ATOM 1046 C C . HIS A 1 132 ? 7.061 3.069 -2.589 1.00 86.62 132 HIS A C 1
ATOM 1048 O O . HIS A 1 132 ? 7.577 2.261 -1.815 1.00 86.62 132 HIS A O 1
ATOM 1054 N N . PHE A 1 133 ? 6.517 4.208 -2.176 1.00 90.00 133 PHE A N 1
ATOM 1055 C CA . PHE A 1 133 ? 6.511 4.620 -0.775 1.00 90.00 133 PHE A CA 1
ATOM 1056 C C . PHE A 1 133 ? 5.238 5.400 -0.472 1.00 90.00 133 PHE A C 1
ATOM 1058 O O . PHE A 1 133 ? 5.004 6.427 -1.106 1.00 90.00 133 PHE A O 1
ATOM 1065 N N . ALA A 1 134 ? 4.407 4.932 0.462 1.00 92.44 134 ALA A N 1
ATOM 1066 C CA . ALA A 1 134 ? 3.232 5.683 0.880 1.00 92.44 134 ALA A CA 1
ATOM 1067 C C . ALA A 1 134 ? 3.691 6.864 1.729 1.00 92.44 134 ALA A C 1
ATOM 1069 O O . ALA A 1 134 ? 4.390 6.720 2.728 1.00 92.44 134 ALA A O 1
ATOM 1070 N N . SER A 1 135 ? 3.303 8.048 1.285 1.00 92.38 135 SER A N 1
ATOM 1071 C CA . SER A 1 135 ? 3.592 9.321 1.926 1.00 92.38 135 SER A CA 1
ATOM 1072 C C . SER A 1 135 ? 2.415 9.822 2.760 1.00 92.38 135 SER A C 1
ATOM 1074 O O . SER A 1 135 ? 2.604 10.695 3.603 1.00 92.38 135 SER A O 1
ATOM 1076 N N . GLY A 1 136 ? 1.211 9.278 2.556 1.00 93.25 136 GLY A N 1
ATOM 1077 C CA . GLY A 1 136 ? 0.026 9.655 3.315 1.00 93.25 136 GLY A CA 1
ATOM 1078 C C . GLY A 1 136 ? -1.053 8.581 3.303 1.00 93.25 136 GLY A C 1
ATOM 1079 O O . GLY A 1 136 ? -1.212 7.848 2.328 1.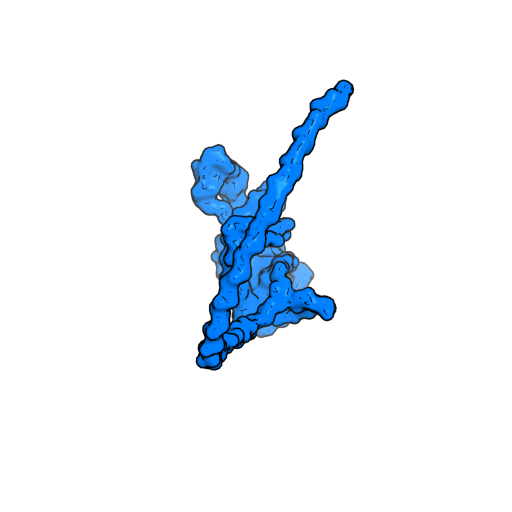00 93.25 136 GLY A O 1
ATOM 1080 N N . PHE A 1 137 ? -1.804 8.512 4.397 1.00 96.19 137 PHE A N 1
ATOM 1081 C CA . PHE A 1 137 ? -2.969 7.653 4.543 1.00 96.19 137 PHE A CA 1
ATOM 1082 C C . PHE A 1 137 ? -4.024 8.396 5.360 1.00 96.19 137 PHE A C 1
ATOM 1084 O O . PHE A 1 137 ? -3.761 8.794 6.495 1.00 96.19 137 PHE A O 1
ATOM 1091 N N . SER A 1 138 ? -5.190 8.638 4.769 1.00 95.44 138 SER A N 1
ATOM 1092 C CA . SER A 1 138 ? -6.249 9.426 5.400 1.00 95.44 138 SER A CA 1
ATOM 1093 C C . SER A 1 138 ? -7.627 8.915 5.020 1.00 95.44 138 SER A C 1
ATOM 1095 O O . SER A 1 138 ? -7.815 8.337 3.956 1.00 95.44 138 SER A O 1
ATOM 1097 N N . GLU A 1 139 ? -8.621 9.173 5.858 1.00 95.06 139 GLU A N 1
ATOM 1098 C CA . GLU A 1 139 ? -10.020 8.987 5.478 1.00 95.06 139 GLU A CA 1
ATOM 1099 C C . GLU A 1 139 ? -10.421 9.978 4.372 1.00 95.06 139 GLU A C 1
ATOM 1101 O O . GLU A 1 139 ? -9.923 11.107 4.331 1.00 95.06 139 GLU A O 1
ATOM 1106 N N . ALA A 1 140 ? -11.300 9.557 3.461 1.00 93.88 140 ALA A N 1
ATOM 1107 C CA . ALA A 1 140 ? -11.886 10.463 2.480 1.00 93.88 140 ALA A CA 1
ATOM 1108 C C . ALA A 1 140 ? -12.976 11.328 3.137 1.00 93.88 140 ALA A C 1
ATOM 1110 O O . ALA A 1 140 ? -13.853 10.816 3.828 1.00 93.88 140 ALA A O 1
ATOM 1111 N N . VAL A 1 141 ? -12.931 12.644 2.910 1.00 92.94 141 VAL A N 1
ATOM 1112 C CA . VAL A 1 141 ? -13.824 13.616 3.576 1.00 92.94 141 VAL A CA 1
ATOM 1113 C C . VAL A 1 141 ? -15.293 13.428 3.184 1.00 92.94 141 VAL A C 1
ATOM 1115 O O . VAL A 1 141 ? -16.189 13.658 3.991 1.00 92.94 141 VAL A O 1
ATOM 1118 N N . ASP A 1 142 ? -15.544 13.025 1.943 1.00 92.00 142 ASP A N 1
ATOM 1119 C CA . ASP A 1 142 ? -16.875 12.833 1.367 1.00 92.00 142 ASP A CA 1
ATOM 1120 C C . ASP A 1 142 ? -17.437 11.422 1.592 1.00 92.00 142 ASP A C 1
ATOM 1122 O O . ASP A 1 142 ? -18.648 11.218 1.502 1.00 92.00 142 ASP A O 1
ATOM 1126 N N . ASN A 1 143 ? -16.575 10.448 1.895 1.00 92.81 143 ASN A N 1
ATOM 1127 C CA . ASN A 1 143 ? -16.977 9.068 2.108 1.00 92.81 143 ASN A CA 1
ATOM 1128 C C . ASN A 1 143 ? -16.097 8.357 3.147 1.00 92.81 143 ASN A C 1
ATOM 1130 O O . ASN A 1 143 ? -15.020 7.845 2.837 1.00 92.81 143 ASN A O 1
ATOM 1134 N N . SER A 1 144 ? -16.629 8.198 4.358 1.00 93.62 144 SER A N 1
ATOM 1135 C CA . SER A 1 144 ? -15.946 7.501 5.450 1.00 93.62 144 SER A CA 1
ATOM 1136 C C . SER A 1 144 ? -15.781 5.989 5.238 1.00 93.62 144 SER A C 1
ATOM 1138 O O . SER A 1 144 ? -15.054 5.358 6.008 1.00 93.62 144 SER A O 1
ATOM 1140 N N . SER A 1 145 ? -16.386 5.384 4.204 1.00 96.00 145 SER A N 1
ATOM 1141 C CA . SER A 1 145 ? -16.091 3.998 3.792 1.00 96.00 145 SER A CA 1
ATOM 1142 C C . SER A 1 145 ? -14.772 3.875 3.034 1.00 96.00 145 SER A C 1
ATOM 1144 O O . SER A 1 145 ? -14.285 2.762 2.838 1.00 96.00 145 SER A O 1
ATOM 1146 N N . ARG A 1 146 ? -14.180 5.000 2.620 1.00 96.12 146 ARG A N 1
ATOM 1147 C CA . ARG A 1 146 ? -12.961 5.053 1.818 1.00 96.12 146 ARG A CA 1
ATOM 1148 C C . ARG A 1 146 ? -11.814 5.679 2.579 1.00 96.12 146 ARG A C 1
ATOM 1150 O O . ARG A 1 146 ? -11.983 6.506 3.477 1.00 96.12 146 ARG A O 1
ATOM 1157 N N . ALA A 1 147 ? -10.623 5.298 2.163 1.00 95.62 147 ALA A N 1
ATOM 1158 C CA . ALA A 1 147 ? -9.402 5.982 2.512 1.00 95.62 147 ALA A CA 1
ATOM 1159 C C . ALA A 1 147 ? -8.655 6.391 1.242 1.00 95.62 147 ALA A C 1
ATOM 1161 O O . ALA A 1 147 ? -8.851 5.818 0.171 1.00 95.62 147 ALA A O 1
ATOM 1162 N N . ILE A 1 148 ? -7.808 7.399 1.374 1.00 94.31 148 ILE A N 1
ATOM 1163 C CA . ILE A 1 148 ? -6.908 7.890 0.343 1.00 94.31 148 ILE A CA 1
ATOM 1164 C C . ILE A 1 148 ? -5.506 7.468 0.752 1.00 94.31 148 ILE A C 1
ATOM 1166 O O . ILE A 1 148 ? -5.065 7.752 1.868 1.00 94.31 148 ILE A O 1
ATOM 1170 N N . ILE A 1 149 ? -4.801 6.805 -0.157 1.00 94.25 149 ILE A N 1
ATOM 1171 C CA . ILE A 1 149 ? -3.380 6.505 -0.001 1.00 94.25 149 ILE A CA 1
ATOM 1172 C C . ILE A 1 149 ? -2.619 7.390 -0.976 1.00 94.25 149 ILE A C 1
ATOM 1174 O O . ILE A 1 149 ? -2.778 7.259 -2.190 1.00 94.25 149 ILE A O 1
ATOM 1178 N N . ALA A 1 150 ? -1.784 8.276 -0.440 1.00 93.06 150 ALA A N 1
ATOM 1179 C CA . ALA A 1 150 ? -0.816 9.046 -1.205 1.00 93.06 150 ALA A CA 1
ATOM 1180 C C . ALA A 1 150 ? 0.526 8.309 -1.212 1.00 93.06 150 ALA A C 1
ATOM 1182 O O . ALA A 1 150 ? 0.954 7.793 -0.179 1.00 93.06 150 ALA A O 1
ATOM 1183 N N . TYR A 1 151 ? 1.190 8.239 -2.362 1.00 91.50 151 TYR A N 1
ATOM 1184 C CA . TYR A 1 151 ? 2.443 7.506 -2.510 1.00 91.50 151 TYR A CA 1
ATOM 1185 C C . TYR A 1 151 ? 3.326 8.038 -3.635 1.00 91.50 151 TYR A C 1
ATOM 1187 O O . TYR A 1 151 ? 2.845 8.624 -4.598 1.00 91.50 151 TYR A O 1
ATOM 1195 N N . GLY A 1 152 ? 4.634 7.838 -3.512 1.00 88.19 152 GLY A N 1
ATOM 1196 C CA . GLY A 1 152 ? 5.611 8.105 -4.564 1.00 88.19 152 GLY A CA 1
ATOM 1197 C C . GLY A 1 152 ? 5.926 6.850 -5.373 1.00 88.19 152 GLY A C 1
ATOM 1198 O O . GLY A 1 152 ? 5.972 5.754 -4.816 1.00 88.19 152 GLY A O 1
ATOM 1199 N N . ILE A 1 153 ? 6.184 7.024 -6.669 1.00 84.88 153 ILE A N 1
ATOM 1200 C CA . ILE A 1 153 ? 6.635 5.979 -7.595 1.00 84.88 153 ILE A CA 1
ATOM 1201 C C . ILE A 1 153 ? 8.055 6.286 -8.072 1.00 84.88 153 ILE A C 1
ATOM 1203 O O . ILE A 1 153 ? 8.300 7.357 -8.638 1.00 84.88 153 ILE A O 1
ATOM 1207 N N . ASN A 1 154 ? 8.966 5.323 -7.896 1.00 78.19 154 ASN A N 1
ATOM 1208 C CA . ASN A 1 154 ? 10.368 5.371 -8.328 1.00 78.19 154 ASN A CA 1
ATOM 1209 C C . ASN A 1 154 ? 11.101 6.658 -7.922 1.00 78.19 154 ASN A C 1
ATOM 1211 O O . ASN A 1 154 ? 11.977 7.121 -8.642 1.00 78.19 154 ASN A O 1
ATOM 1215 N N . ASP A 1 155 ? 10.714 7.236 -6.778 1.00 79.00 155 ASP A N 1
ATOM 1216 C CA . ASP A 1 155 ? 11.243 8.502 -6.245 1.00 79.00 155 ASP A CA 1
ATOM 1217 C C . ASP A 1 155 ? 11.121 9.697 -7.218 1.00 79.00 155 ASP A C 1
ATOM 1219 O O . ASP A 1 155 ? 11.852 10.679 -7.140 1.00 79.00 155 ASP A O 1
ATOM 1223 N N . CYS A 1 156 ? 10.193 9.607 -8.179 1.00 75.62 156 CYS A N 1
ATOM 1224 C CA . CYS A 1 156 ? 10.056 10.575 -9.270 1.00 75.62 156 CYS A CA 1
ATOM 1225 C C . CYS A 1 156 ? 8.673 11.228 -9.337 1.00 75.62 156 CYS A C 1
ATOM 1227 O O . CYS A 1 156 ? 8.553 12.359 -9.809 1.00 75.62 156 CYS A O 1
ATOM 1229 N N . HIS A 1 157 ? 7.613 10.514 -8.944 1.00 80.12 157 HIS A N 1
ATOM 1230 C CA . HIS A 1 157 ? 6.245 10.959 -9.207 1.00 80.12 157 HIS A CA 1
ATOM 1231 C C . HIS A 1 157 ? 5.288 10.656 -8.044 1.00 80.12 157 HIS A C 1
ATOM 1233 O O . HIS A 1 157 ? 5.175 9.487 -7.667 1.00 80.12 157 HIS A O 1
ATOM 1239 N N . PRO A 1 158 ? 4.597 11.665 -7.476 1.00 85.69 158 PRO A N 1
ATOM 1240 C CA 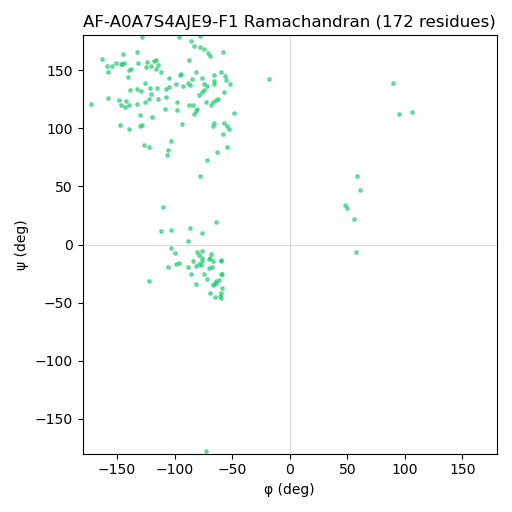. PRO A 1 158 ? 3.588 11.457 -6.444 1.00 85.69 158 PRO A CA 1
ATOM 1241 C C . PRO A 1 158 ? 2.243 11.058 -7.053 1.00 85.69 158 PRO A C 1
ATOM 1243 O O . PRO A 1 158 ? 1.880 11.521 -8.133 1.00 85.69 158 PRO A O 1
ATOM 1246 N N . ARG A 1 159 ? 1.478 10.245 -6.328 1.00 84.12 159 ARG A N 1
ATOM 1247 C CA . ARG A 1 159 ? 0.144 9.775 -6.700 1.00 84.12 159 ARG A CA 1
ATOM 1248 C C . ARG A 1 159 ? -0.758 9.632 -5.490 1.00 84.12 159 ARG A C 1
ATOM 1250 O O . ARG A 1 159 ? -0.294 9.601 -4.353 1.00 84.12 159 ARG A O 1
ATOM 1257 N N . MET A 1 160 ? -2.052 9.537 -5.761 1.00 88.00 160 MET A N 1
ATOM 1258 C CA . MET A 1 160 ? -3.082 9.243 -4.777 1.00 88.00 160 MET A CA 1
ATOM 1259 C C . MET A 1 160 ? -4.114 8.307 -5.391 1.00 88.00 160 MET A C 1
ATOM 1261 O O . MET A 1 160 ? -4.415 8.427 -6.575 1.00 88.00 160 MET A O 1
ATOM 1265 N N . PHE A 1 161 ? -4.661 7.393 -4.601 1.00 86.00 161 PHE A N 1
ATOM 1266 C CA . PHE A 1 161 ? -5.813 6.601 -5.018 1.00 86.00 161 PHE A CA 1
ATOM 1267 C C . PHE A 1 161 ? -6.746 6.349 -3.839 1.00 86.00 161 PHE A C 1
ATOM 1269 O O . PHE A 1 161 ? -6.331 6.401 -2.677 1.00 86.00 161 PHE A O 1
ATOM 1276 N N . PHE A 1 162 ? -8.011 6.094 -4.159 1.00 91.38 162 PHE A N 1
ATOM 1277 C CA . PHE A 1 162 ? -9.011 5.689 -3.184 1.00 91.38 162 PHE A CA 1
ATOM 1278 C C . PHE A 1 162 ? -8.986 4.174 -3.008 1.00 91.38 162 PHE A C 1
ATOM 1280 O O . PHE A 1 162 ? -8.945 3.434 -3.988 1.00 91.38 162 PHE A O 1
ATOM 1287 N N . VAL A 1 163 ? -9.081 3.729 -1.762 1.00 92.69 163 VAL A N 1
ATOM 1288 C CA . VAL A 1 163 ? -9.249 2.325 -1.389 1.00 92.69 163 VAL A CA 1
ATOM 1289 C C . VAL A 1 163 ? -10.468 2.189 -0.485 1.00 92.69 163 VAL A C 1
ATOM 1291 O O . VAL A 1 163 ? -10.705 3.028 0.390 1.00 92.69 163 VAL A O 1
ATOM 1294 N N . GLU A 1 164 ? -11.262 1.142 -0.692 1.00 96.00 164 GLU A N 1
ATOM 1295 C CA . GLU A 1 164 ? -12.378 0.830 0.201 1.00 96.00 164 GLU A CA 1
ATOM 1296 C C . GLU A 1 164 ? -11.836 0.238 1.509 1.00 96.00 164 GLU A C 1
ATOM 1298 O O . GLU A 1 164 ? -11.005 -0.674 1.505 1.00 96.00 164 GLU A O 1
ATOM 1303 N N . LYS A 1 165 ? -12.319 0.715 2.659 1.00 95.56 165 LYS A N 1
ATOM 1304 C CA . LYS A 1 165 ? -11.866 0.214 3.968 1.00 95.56 165 LYS A CA 1
ATOM 1305 C C . LYS A 1 165 ? -12.169 -1.271 4.163 1.00 95.56 165 LYS A C 1
ATOM 1307 O O . LYS A 1 165 ? -11.388 -1.965 4.808 1.00 95.56 165 LYS A O 1
ATOM 1312 N N . ASP A 1 166 ? -13.238 -1.778 3.556 1.00 94.50 166 ASP A N 1
ATOM 1313 C CA . ASP A 1 166 ? -13.561 -3.208 3.578 1.00 94.50 166 ASP A CA 1
ATOM 1314 C C . ASP A 1 166 ? -12.498 -4.060 2.868 1.00 94.50 166 ASP A C 1
ATOM 1316 O O . ASP A 1 166 ? -12.253 -5.198 3.266 1.00 94.50 166 ASP A O 1
ATOM 1320 N N . GLU A 1 167 ? -11.832 -3.525 1.841 1.00 93.25 167 GLU A N 1
ATOM 1321 C CA . GLU A 1 167 ? -10.718 -4.205 1.174 1.00 93.25 167 GLU A CA 1
ATOM 1322 C C . GLU A 1 167 ? -9.494 -4.280 2.091 1.00 93.25 167 GLU A C 1
ATOM 1324 O O . GLU A 1 167 ? -8.885 -5.340 2.229 1.00 93.25 167 GLU A O 1
ATOM 1329 N N . ILE A 1 168 ? -9.203 -3.192 2.809 1.00 94.94 168 ILE A N 1
ATOM 1330 C CA . ILE A 1 168 ? -8.146 -3.162 3.826 1.00 94.94 168 ILE A CA 1
ATOM 1331 C C . ILE A 1 168 ? -8.424 -4.199 4.922 1.00 94.94 168 ILE A C 1
ATOM 1333 O O . ILE A 1 168 ? -7.538 -4.971 5.287 1.00 94.94 168 ILE A O 1
ATOM 1337 N N . VAL A 1 169 ? -9.666 -4.269 5.414 1.00 93.31 169 VAL A N 1
ATOM 1338 C CA . VAL A 1 169 ? -10.073 -5.268 6.414 1.00 93.31 169 VAL A CA 1
ATOM 1339 C C . VAL A 1 169 ? -9.895 -6.684 5.872 1.00 93.31 169 VAL A C 1
ATOM 1341 O O . VAL A 1 169 ? -9.333 -7.521 6.571 1.00 93.31 169 VAL A O 1
ATOM 1344 N N . ARG A 1 170 ? -10.304 -6.955 4.625 1.00 91.25 170 ARG A N 1
ATOM 1345 C CA . ARG A 1 170 ? -10.106 -8.269 3.986 1.00 91.25 170 ARG A CA 1
ATOM 1346 C C . ARG A 1 170 ? -8.636 -8.668 3.905 1.00 91.25 170 ARG A C 1
ATOM 1348 O O . ARG A 1 170 ? -8.343 -9.844 4.074 1.00 91.25 170 ARG A O 1
ATOM 1355 N N . LEU A 1 171 ? -7.732 -7.721 3.659 1.00 88.25 171 LEU A N 1
ATOM 1356 C CA . LEU A 1 171 ? -6.290 -7.976 3.628 1.00 88.25 171 LEU A CA 1
ATOM 1357 C C . LEU A 1 171 ? -5.702 -8.240 5.023 1.00 88.25 171 LEU A C 1
ATOM 1359 O O . LEU A 1 171 ? -4.722 -8.969 5.131 1.00 88.25 171 LEU A O 1
ATOM 1363 N N . LEU A 1 172 ? -6.281 -7.664 6.079 1.00 90.75 172 LEU A N 1
ATOM 1364 C CA . LEU A 1 172 ? -5.812 -7.810 7.464 1.00 90.75 172 LEU A CA 1
ATOM 1365 C C . LEU A 1 172 ? -6.266 -9.110 8.149 1.00 90.75 172 LEU A C 1
ATOM 1367 O O . LEU A 1 172 ? -5.691 -9.474 9.169 1.00 90.75 172 LEU A O 1
ATOM 1371 N N . ILE A 1 173 ? -7.292 -9.788 7.630 1.00 86.81 173 ILE A N 1
ATOM 1372 C CA . ILE A 1 173 ? -7.868 -11.009 8.231 1.00 86.81 173 ILE A CA 1
ATOM 1373 C C . ILE A 1 173 ? -7.445 -12.311 7.526 1.00 86.81 173 ILE A C 1
ATOM 1375 O O . ILE A 1 173 ? -8.083 -13.341 7.749 1.00 86.81 173 ILE A O 1
ATOM 1379 N N . GLN A 1 174 ? -6.436 -12.252 6.648 1.00 62.44 174 GLN A N 1
ATOM 1380 C CA . GLN A 1 174 ? -5.922 -13.405 5.892 1.00 62.44 174 GLN A CA 1
ATOM 1381 C C . GLN A 1 174 ? -5.090 -14.361 6.746 1.00 62.44 174 GLN A C 1
ATOM 1383 O O . GLN A 1 174 ? -4.349 -13.879 7.632 1.00 62.44 174 GLN A O 1
#

Mean predicted aligned error: 14.59 Å

pLDDT: mean 71.58, std 20.69, range [30.95, 97.0]

Solvent-accessible surface area (backbone atoms only — not comparable to full-atom values): 11131 Å² total; per-residue (Å²): 139,88,82,88,85,88,85,84,88,80,88,80,90,82,88,79,89,78,91,80,91,74,94,72,93,69,85,76,71,76,76,72,76,88,69,83,78,62,41,76,51,77,49,77,46,77,47,54,73,86,60,72,72,62,65,71,41,91,80,59,64,66,84,70,57,97,56,66,34,34,37,31,28,47,35,31,22,40,76,52,88,92,40,51,79,75,36,56,28,65,82,44,70,63,63,65,78,52,68,69,55,46,72,39,103,81,29,44,83,63,52,70,65,56,67,82,44,59,28,72,55,64,98,40,77,42,82,20,35,40,35,46,48,77,77,42,78,45,73,35,93,91,40,84,64,28,28,36,42,27,29,32,42,66,90,74,46,80,48,71,48,79,44,52,48,68,58,55,51,58,43,39,74,108

Sequence (174 aa):
SSKGNDNDNDNNNDKDNDNGNHNGNGNGGNKRKTGREVMVGIIHQKLSARDNYWLLDVHRRYEDFGKDRFVSRFVAYDVHPPFDIVALSGWFCLGFADEAESDGRFGSTLAGKNTQFRLDIFSDTYDCPIIHFASGFSEAVDNSSRAIIAYGINDCHPRMFFVEKDEIVRLLIQ

Foldseek 3Di:
DDDDDDDDDDDDDDDDDDDDDDDDPDPPPPPPPPDADWDKDKDKDKDAPVDVPVCPPPVSLAPDDPGIAMWMWMWTFHPDPVRDTPFIFDTDADAADDVCCCPDPNHDPVRVVLQPAFDDGRNDTDRHARDKDFPDWAADPVDNQKIKTWMDGPVPDIDIDIDGVVVNVVRGVD

Secondary structure (DSSP, 8-state):
----------------------------------PPPEEEEEEEEEE-SS-GGGGG-TT-TTS--SS-EEEEEEEEEESSTT--EEEEPPPB---PPPHHHHHSTT--TTTTTGGGSEEEETTEEEEEESSEEEEEEEE-SS-TTEEEEEEEETTTEEEEEEEEHHHHHHHHT-

Radius of gyration: 27.77 Å; Cα contacts (8 Å, |Δi|>4): 257; chains: 1; bounding box: 74×79×52 Å

Organism: NCBI:txid44445

Nearest PDB structures (foldseek):
  2gv9-assembly2_B  TM=4.308E-01  e=9.836E+00  Human alphaherpesvirus 1 strain KOS
  8ojb-assembly1_A  TM=3.204E-01  e=9.290E+00  Human alphaherpesvirus 1 strain KOS
  8oj7-assembly1_A  TM=1.895E-01  e=6.227E+00  Human alphaherpesvirus 1 strain KOS